Protein AF-I7JUL9-F1 (afdb_monomer_lite)

Secondary structure (DSSP, 8-state):
-HHHHHHHHHHHHHHHHHHHHHHH-SB-TTS-B--HHHHHHHHHHHHHHHHHHHHHH-

InterPro domains:
  IPR025037 Protein of unknown function DUF3923 [PF13061] (1-56)

Structure (mmCIF, N/CA/C/O backbone):
data_AF-I7JUL9-F1
#
_entry.id   AF-I7JUL9-F1
#
loop_
_atom_site.group_PDB
_atom_site.id
_atom_site.type_symbol
_atom_site.label_atom_id
_atom_site.label_alt_id
_atom_site.label_comp_id
_atom_site.label_asym_id
_atom_site.label_entity_id
_atom_site.label_seq_id
_atom_site.pdbx_PDB_ins_code
_atom_site.Cartn_x
_atom_site.Cartn_y
_atom_site.Cartn_z
_atom_site.occupancy
_atom_site.B_iso_or_equiv
_atom_site.auth_seq_id
_atom_site.auth_comp_id
_atom_site.auth_asym_id
_atom_site.auth_atom_id
_atom_site.pdbx_PDB_model_num
ATOM 1 N N . MET A 1 1 ? -16.205 3.721 21.898 1.00 68.00 1 MET A N 1
ATOM 2 C CA . MET A 1 1 ? -15.432 2.489 22.190 1.00 68.00 1 MET A CA 1
ATOM 3 C C . MET A 1 1 ? -15.732 1.342 21.220 1.00 68.00 1 MET A C 1
ATOM 5 O O . MET A 1 1 ? -14.871 1.056 20.404 1.00 68.00 1 MET A O 1
ATOM 9 N N . LYS A 1 2 ? -16.918 0.700 21.233 1.00 78.19 2 LYS A N 1
ATOM 10 C CA . LYS A 1 2 ? -17.232 -0.412 20.296 1.00 78.19 2 LYS A CA 1
ATOM 11 C C . LYS A 1 2 ? -17.217 0.008 18.818 1.00 78.19 2 LYS A C 1
ATOM 13 O O . LYS A 1 2 ? -16.532 -0.626 18.029 1.00 78.19 2 LYS A O 1
ATOM 18 N N . ALA A 1 3 ? -17.907 1.097 18.471 1.00 82.25 3 ALA A N 1
ATOM 19 C CA . ALA A 1 3 ? -17.958 1.600 17.093 1.00 82.25 3 ALA A CA 1
ATOM 20 C C . ALA A 1 3 ? -16.570 1.975 16.537 1.00 82.25 3 ALA A C 1
ATOM 22 O O . ALA A 1 3 ? -16.261 1.625 15.408 1.00 82.25 3 ALA A O 1
ATOM 23 N N . TRP A 1 4 ? -15.715 2.588 17.367 1.00 83.81 4 TRP A N 1
ATOM 24 C CA . TRP A 1 4 ? -14.330 2.948 17.019 1.00 83.81 4 TRP A CA 1
ATOM 25 C C . TRP A 1 4 ? -13.452 1.730 16.708 1.00 83.81 4 TRP A C 1
ATOM 27 O O . TRP A 1 4 ? -12.694 1.726 15.744 1.00 83.81 4 TRP A O 1
ATOM 37 N N . LYS A 1 5 ? -13.591 0.657 17.499 1.00 83.31 5 LYS A N 1
ATOM 38 C CA . LYS A 1 5 ? -12.886 -0.605 17.241 1.00 83.31 5 LYS A CA 1
ATOM 39 C C . LYS A 1 5 ? -13.381 -1.279 15.960 1.00 83.31 5 LYS A C 1
ATOM 41 O O . LYS A 1 5 ? -12.570 -1.782 15.195 1.00 83.31 5 LYS A O 1
ATOM 46 N N . ILE A 1 6 ? -14.694 -1.255 15.711 1.00 89.88 6 ILE A N 1
ATOM 47 C CA . ILE A 1 6 ? -15.296 -1.830 14.499 1.00 89.88 6 ILE A CA 1
ATOM 48 C C . ILE A 1 6 ? -14.822 -1.080 13.249 1.00 89.88 6 ILE A C 1
ATOM 50 O O . ILE A 1 6 ? -14.394 -1.721 12.291 1.00 89.88 6 ILE A O 1
ATOM 54 N N . SER A 1 7 ? -14.842 0.257 13.257 1.00 90.62 7 SER A N 1
ATOM 55 C CA . SER A 1 7 ? -14.346 1.047 12.125 1.00 90.62 7 SER A CA 1
ATOM 56 C C . SER A 1 7 ? -12.849 0.829 11.893 1.00 90.62 7 SER A C 1
ATOM 58 O O . SER A 1 7 ? -12.443 0.652 10.747 1.00 90.62 7 SER A O 1
ATOM 60 N N . GLY A 1 8 ? -12.048 0.720 12.958 1.00 91.25 8 GLY A N 1
ATOM 61 C CA . GLY A 1 8 ? -10.629 0.366 12.860 1.00 91.25 8 GLY A CA 1
ATOM 62 C C . GLY A 1 8 ? -10.395 -0.998 12.213 1.00 91.25 8 GLY A C 1
ATOM 63 O O . GLY A 1 8 ? -9.561 -1.122 11.319 1.00 91.25 8 GLY A O 1
ATOM 64 N N . SER A 1 9 ? -11.177 -2.016 12.587 1.00 90.06 9 SER A N 1
ATOM 65 C CA . SER A 1 9 ? -11.105 -3.337 11.950 1.00 90.06 9 SER A CA 1
ATOM 66 C C . SER A 1 9 ? -11.473 -3.298 10.464 1.00 90.06 9 SER A C 1
ATOM 68 O O . SER A 1 9 ? -10.793 -3.930 9.660 1.00 90.06 9 SER A O 1
ATOM 70 N N . ILE A 1 10 ? -12.502 -2.537 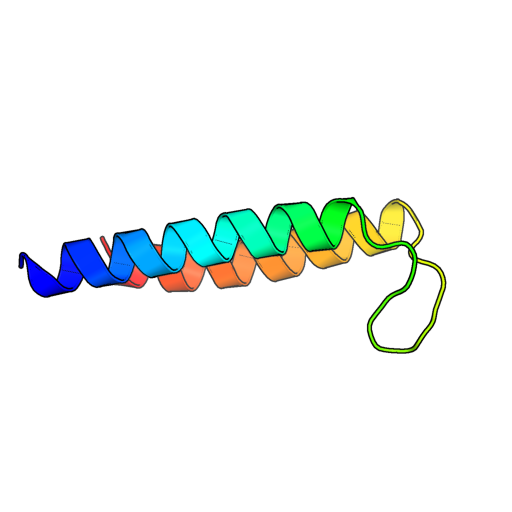10.076 1.00 93.12 10 ILE A N 1
ATOM 71 C CA . ILE A 1 10 ? -12.892 -2.377 8.663 1.00 93.12 10 ILE A CA 1
ATOM 72 C C . ILE A 1 10 ? -11.757 -1.729 7.864 1.00 93.12 10 ILE A C 1
ATOM 74 O O . ILE A 1 10 ? -11.403 -2.204 6.784 1.00 93.12 10 ILE A O 1
ATOM 78 N N . VAL A 1 11 ? -11.153 -0.674 8.409 1.00 92.69 11 VAL A N 1
ATOM 79 C CA . VAL A 1 11 ? -10.029 0.018 7.772 1.00 92.69 11 VAL A CA 1
ATOM 80 C C . VAL A 1 11 ? -8.809 -0.890 7.643 1.00 92.69 11 VAL A C 1
ATOM 82 O O . VAL A 1 11 ? -8.180 -0.904 6.588 1.00 92.69 11 VAL A O 1
ATOM 85 N N . LEU A 1 12 ? -8.503 -1.697 8.660 1.00 92.00 12 LEU A N 1
ATOM 86 C CA . LEU A 1 12 ? -7.410 -2.670 8.607 1.00 92.00 12 LEU A CA 1
ATOM 87 C C . LEU A 1 12 ? -7.634 -3.718 7.505 1.00 92.00 12 LEU A C 1
ATOM 89 O O . LEU A 1 12 ? -6.713 -4.039 6.756 1.00 92.00 12 LEU A O 1
ATOM 93 N N . ILE A 1 13 ? -8.863 -4.220 7.362 1.00 94.69 13 ILE A N 1
ATOM 94 C CA . ILE A 1 13 ? -9.216 -5.169 6.297 1.00 94.69 13 ILE A CA 1
ATOM 95 C C . ILE A 1 13 ? -9.030 -4.522 4.921 1.00 94.69 13 ILE A C 1
ATOM 97 O O . ILE A 1 13 ? -8.379 -5.107 4.055 1.00 94.69 13 ILE A O 1
ATOM 101 N N . LEU A 1 14 ? -9.543 -3.304 4.722 1.00 95.38 14 LEU A N 1
ATOM 102 C CA . LEU A 1 14 ? -9.354 -2.558 3.473 1.00 95.38 14 LEU A CA 1
ATOM 103 C C . LEU A 1 14 ? -7.871 -2.335 3.171 1.00 95.38 14 LEU A C 1
ATOM 105 O O . LEU A 1 14 ? -7.438 -2.509 2.032 1.00 95.38 14 LEU A O 1
ATOM 109 N N . PHE A 1 15 ? -7.085 -2.012 4.198 1.00 94.94 15 PHE A N 1
ATOM 110 C CA . PHE A 1 15 ? -5.651 -1.822 4.068 1.00 94.94 15 PHE A CA 1
ATOM 111 C C . PHE A 1 15 ? -4.950 -3.080 3.543 1.00 94.94 15 PHE A C 1
ATOM 113 O O . PHE A 1 15 ? -4.156 -3.007 2.601 1.00 94.94 15 PHE A O 1
ATOM 120 N N . ILE A 1 16 ? -5.278 -4.247 4.100 1.00 94.75 16 ILE A N 1
ATOM 121 C CA . ILE A 1 16 ? -4.729 -5.541 3.675 1.00 94.75 16 ILE A CA 1
ATOM 122 C C . ILE A 1 16 ? -5.138 -5.866 2.234 1.00 94.75 16 ILE A C 1
ATOM 124 O O . ILE A 1 16 ? -4.282 -6.219 1.423 1.00 94.75 16 ILE A O 1
ATOM 128 N N . VAL A 1 17 ? -6.420 -5.706 1.889 1.00 97.12 17 VAL A N 1
ATOM 129 C CA . VAL A 1 17 ? -6.936 -5.997 0.539 1.00 97.12 17 VAL A CA 1
ATOM 130 C C . VAL A 1 17 ? -6.226 -5.151 -0.517 1.00 97.12 17 VAL A C 1
ATOM 132 O O . VAL A 1 17 ? -5.761 -5.684 -1.527 1.00 97.12 17 VAL A O 1
ATOM 135 N N . ILE A 1 18 ? -6.078 -3.848 -0.271 1.00 95.88 18 ILE A N 1
ATOM 136 C CA . ILE A 1 18 ? -5.376 -2.944 -1.189 1.00 95.88 18 ILE A CA 1
ATOM 137 C C . ILE A 1 18 ? -3.888 -3.302 -1.268 1.00 95.88 18 ILE A C 1
ATOM 139 O O . ILE A 1 18 ? -3.325 -3.306 -2.360 1.00 95.88 18 ILE A O 1
ATOM 143 N N . SER A 1 19 ? -3.255 -3.676 -0.154 1.00 95.38 19 SER A N 1
ATOM 144 C CA . SER A 1 19 ? -1.846 -4.101 -0.153 1.00 95.38 19 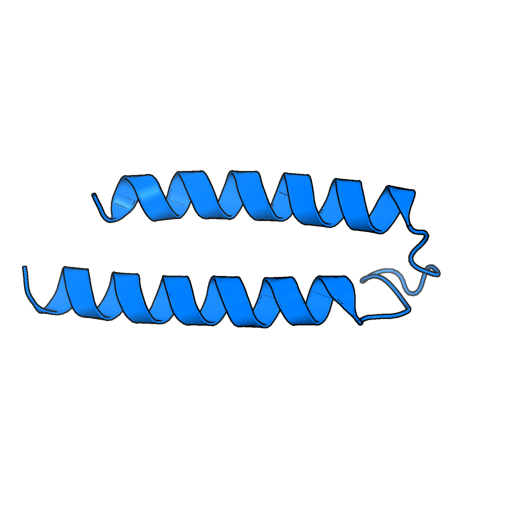SER A CA 1
ATOM 145 C C . SER A 1 19 ? -1.622 -5.320 -1.051 1.00 95.38 19 SER A C 1
ATOM 147 O O . SER A 1 19 ? -0.697 -5.335 -1.863 1.00 95.38 19 SER A O 1
ATOM 149 N N . ILE A 1 20 ? -2.500 -6.325 -0.964 1.00 96.56 20 ILE A N 1
ATOM 150 C CA . ILE A 1 20 ? -2.453 -7.513 -1.828 1.00 96.56 20 ILE A CA 1
ATOM 151 C C . ILE A 1 20 ? -2.657 -7.112 -3.291 1.00 96.56 20 ILE A C 1
ATOM 153 O O . ILE A 1 20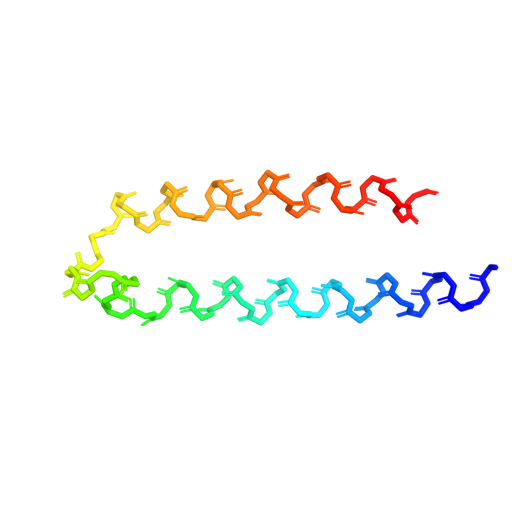 ? -1.896 -7.545 -4.156 1.00 96.56 20 ILE A O 1
ATOM 157 N N . PHE A 1 21 ? -3.635 -6.247 -3.572 1.00 95.44 21 PHE A N 1
ATOM 158 C CA . PHE A 1 21 ? -3.889 -5.738 -4.919 1.00 95.44 21 PHE A CA 1
ATOM 159 C C . PHE A 1 21 ? -2.659 -5.032 -5.516 1.00 95.44 21 PHE A C 1
ATOM 161 O O . PHE A 1 21 ? -2.275 -5.311 -6.654 1.00 95.44 21 PHE A O 1
ATOM 168 N N . LEU A 1 22 ? -1.987 -4.177 -4.740 1.00 94.19 22 LEU A N 1
ATOM 169 C CA . LEU A 1 22 ? -0.757 -3.497 -5.153 1.00 94.19 22 LEU A CA 1
ATOM 170 C C . LEU A 1 22 ? 0.390 -4.478 -5.436 1.00 94.19 22 LEU A C 1
ATOM 172 O O . LEU A 1 22 ? 1.216 -4.205 -6.309 1.00 94.19 22 LEU A O 1
ATOM 176 N N . CYS A 1 23 ? 0.428 -5.624 -4.750 1.00 92.25 23 CYS A N 1
ATOM 177 C CA . CYS A 1 23 ? 1.434 -6.660 -4.975 1.00 92.25 23 CYS A CA 1
ATOM 178 C C . CYS A 1 23 ? 1.254 -7.420 -6.296 1.00 92.25 23 CYS A C 1
ATOM 180 O O . CYS A 1 23 ? 2.257 -7.786 -6.919 1.00 92.25 23 CYS A O 1
ATOM 182 N N . VAL A 1 24 ? 0.003 -7.671 -6.703 1.00 94.56 24 VAL A N 1
ATOM 183 C CA . VAL A 1 24 ? -0.337 -8.520 -7.862 1.00 94.56 24 VAL A CA 1
ATOM 184 C C . VAL A 1 24 ? -0.633 -7.737 -9.141 1.00 94.56 24 VAL A C 1
ATOM 186 O O . VAL A 1 24 ? -0.603 -8.318 -10.229 1.00 94.56 24 VAL A O 1
ATOM 189 N N . ARG A 1 25 ? -0.918 -6.431 -9.051 1.00 93.88 25 ARG A N 1
ATOM 190 C CA . ARG A 1 25 ? -1.189 -5.608 -10.237 1.00 93.88 25 ARG A CA 1
ATOM 191 C C . ARG A 1 25 ? 0.050 -5.500 -11.134 1.00 93.88 25 ARG A C 1
ATOM 193 O O . ARG A 1 25 ? 1.172 -5.342 -10.654 1.00 93.88 25 ARG A O 1
ATOM 200 N N . LYS A 1 26 ? -0.172 -5.552 -12.451 1.00 93.00 26 LYS A N 1
ATOM 201 C CA . LYS A 1 26 ? 0.890 -5.476 -13.475 1.00 93.00 26 LYS A CA 1
ATOM 202 C C . LYS A 1 26 ? 1.194 -4.053 -13.934 1.00 93.00 26 LYS A C 1
ATOM 204 O O . LYS A 1 26 ? 2.303 -3.784 -14.380 1.00 93.00 26 LYS A O 1
ATOM 209 N N . VAL A 1 27 ? 0.205 -3.170 -13.847 1.00 94.19 27 VAL A N 1
ATOM 210 C CA . VAL A 1 27 ? 0.294 -1.775 -14.279 1.00 94.19 27 VAL A CA 1
ATOM 211 C C . VAL A 1 27 ? -0.093 -0.854 -13.133 1.00 94.19 27 VAL A C 1
ATOM 213 O O . VAL A 1 27 ? -0.882 -1.233 -12.259 1.00 94.19 27 VAL A O 1
ATOM 216 N N . ASP A 1 28 ? 0.492 0.333 -13.120 1.00 91.12 28 ASP A N 1
ATOM 217 C CA . ASP A 1 28 ? 0.152 1.383 -12.174 1.00 91.12 28 ASP A CA 1
ATOM 218 C C . ASP A 1 28 ? -1.055 2.222 -12.640 1.00 91.12 28 ASP A C 1
ATOM 220 O O . ASP A 1 28 ? -1.723 1.907 -13.626 1.00 91.12 28 ASP A O 1
ATOM 224 N N . GLY A 1 29 ? -1.363 3.289 -11.896 1.00 86.81 29 GLY A N 1
ATOM 225 C CA . GLY A 1 29 ? -2.485 4.180 -12.209 1.00 86.81 29 GLY A CA 1
ATOM 226 C C . GLY A 1 29 ? -2.294 5.025 -13.474 1.00 86.81 29 GLY A C 1
ATOM 227 O O . GLY A 1 29 ? -3.270 5.580 -13.969 1.00 8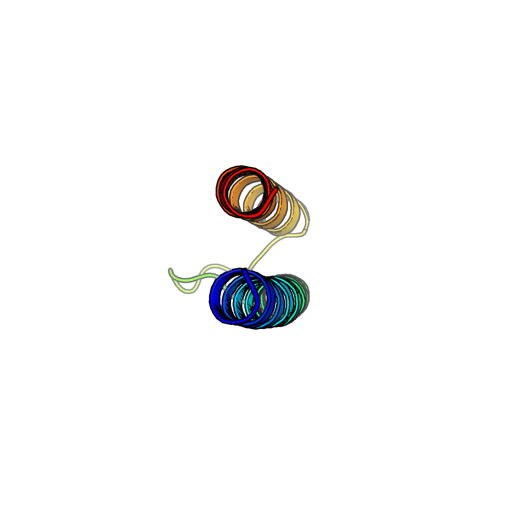6.81 29 GLY A O 1
ATOM 228 N N . ALA A 1 30 ? -1.072 5.109 -14.003 1.00 91.75 30 ALA A N 1
ATOM 229 C CA . ALA A 1 30 ? -0.743 5.795 -15.249 1.00 91.75 30 ALA A CA 1
ATOM 230 C C . ALA A 1 30 ? -0.635 4.824 -16.442 1.00 91.75 30 ALA A C 1
ATOM 232 O O . ALA A 1 30 ? -0.336 5.249 -17.556 1.00 91.75 30 ALA A O 1
ATOM 233 N N . GLY A 1 31 ? -0.877 3.524 -16.229 1.00 91.50 31 GLY A N 1
ATOM 234 C CA . GLY A 1 31 ? -0.725 2.490 -17.252 1.00 91.50 31 GLY A CA 1
ATOM 235 C C . GLY A 1 31 ? 0.725 2.057 -17.486 1.00 91.50 31 GLY A C 1
ATOM 236 O O . GLY A 1 31 ? 0.998 1.345 -18.452 1.00 91.50 31 GLY A O 1
ATOM 237 N N . VAL A 1 32 ? 1.657 2.450 -16.615 1.00 92.69 32 VAL A N 1
ATOM 238 C CA . VAL A 1 32 ? 3.068 2.064 -16.696 1.00 92.69 32 VAL A CA 1
ATOM 239 C C . VAL A 1 32 ? 3.256 0.693 -16.054 1.00 92.69 32 VAL A C 1
ATOM 241 O O . VAL A 1 32 ? 2.657 0.378 -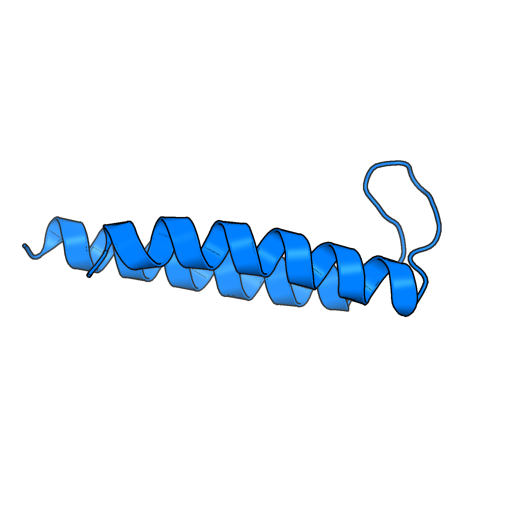15.022 1.00 92.69 32 VAL A O 1
ATOM 244 N N . VAL A 1 33 ? 4.088 -0.148 -16.673 1.00 94.81 33 VAL A N 1
ATOM 245 C CA . VAL A 1 33 ? 4.418 -1.473 -16.136 1.00 94.81 33 VAL A CA 1
ATOM 246 C C . VAL A 1 33 ? 5.063 -1.320 -14.766 1.00 94.81 33 VAL A C 1
ATOM 248 O O . VAL A 1 33 ? 6.056 -0.614 -14.593 1.00 94.81 33 VAL A O 1
ATOM 251 N N . GLN A 1 34 ? 4.509 -2.025 -13.787 1.00 91.88 34 GLN A N 1
ATOM 252 C CA . GLN A 1 34 ? 4.985 -1.944 -12.423 1.00 91.88 34 GLN A CA 1
ATOM 253 C C . GLN A 1 34 ? 6.229 -2.821 -12.241 1.00 91.88 34 GLN A C 1
ATOM 255 O O . GLN A 1 34 ? 6.142 -4.048 -12.172 1.00 91.88 34 GLN A O 1
ATOM 260 N N . THR A 1 35 ? 7.396 -2.183 -12.151 1.00 94.88 35 THR A N 1
ATOM 261 C CA . THR A 1 35 ? 8.661 -2.863 -11.844 1.00 94.88 35 THR A CA 1
ATOM 262 C C . THR A 1 35 ? 8.722 -3.270 -10.364 1.00 94.88 35 THR A C 1
ATOM 264 O O . THR A 1 35 ? 8.013 -2.691 -9.531 1.00 94.88 35 THR A O 1
ATOM 267 N N . PRO A 1 36 ? 9.571 -4.247 -9.986 1.00 92.00 36 PRO A N 1
ATOM 268 C CA . PRO A 1 36 ? 9.743 -4.631 -8.583 1.00 92.00 36 PRO A CA 1
ATOM 269 C C . PRO A 1 36 ? 10.138 -3.458 -7.673 1.00 92.00 36 PRO A C 1
ATOM 271 O O . PRO A 1 36 ? 9.637 -3.356 -6.555 1.00 92.00 36 PRO A O 1
ATOM 274 N N . GLU A 1 37 ? 10.979 -2.548 -8.166 1.00 93.44 37 GLU A N 1
ATOM 275 C CA . GLU A 1 37 ? 11.415 -1.344 -7.448 1.00 93.44 37 GLU A CA 1
ATOM 276 C C . GLU A 1 37 ? 10.252 -0.370 -7.224 1.00 93.44 37 GLU A C 1
ATOM 278 O O . GLU A 1 37 ? 9.980 0.026 -6.089 1.00 93.44 37 GLU A O 1
ATOM 283 N N . MET A 1 38 ? 9.491 -0.060 -8.280 1.00 93.31 38 MET A N 1
ATOM 284 C CA . MET A 1 38 ? 8.322 0.823 -8.193 1.00 93.31 38 MET A CA 1
ATOM 285 C C . MET A 1 38 ? 7.226 0.242 -7.301 1.00 93.31 38 MET A C 1
ATOM 287 O O . MET A 1 38 ? 6.562 0.975 -6.564 1.00 93.31 38 MET A O 1
ATOM 291 N N . ARG A 1 39 ? 7.056 -1.084 -7.310 1.00 94.12 39 ARG A N 1
ATOM 292 C CA . ARG A 1 39 ? 6.147 -1.778 -6.396 1.00 94.12 39 ARG A CA 1
ATOM 293 C C . ARG A 1 39 ? 6.559 -1.572 -4.942 1.00 94.12 39 ARG A C 1
ATOM 295 O O . ARG A 1 39 ? 5.704 -1.247 -4.125 1.00 94.12 39 ARG A O 1
ATOM 302 N N . ASN A 1 40 ? 7.844 -1.723 -4.624 1.00 94.75 40 ASN A N 1
ATOM 303 C CA . ASN A 1 40 ? 8.341 -1.525 -3.263 1.00 94.75 40 ASN A CA 1
ATOM 304 C C . ASN A 1 40 ? 8.131 -0.080 -2.798 1.00 94.75 40 ASN A C 1
ATOM 306 O O . ASN A 1 40 ? 7.630 0.126 -1.698 1.00 94.75 40 ASN A O 1
ATOM 310 N N . ILE A 1 41 ? 8.418 0.912 -3.647 1.00 95.25 41 ILE A N 1
ATOM 311 C CA . ILE A 1 41 ? 8.147 2.327 -3.343 1.00 95.25 41 ILE A CA 1
ATOM 312 C C . ILE A 1 41 ? 6.652 2.546 -3.085 1.00 95.25 41 ILE A C 1
ATOM 314 O O . ILE A 1 41 ? 6.277 3.161 -2.089 1.00 95.25 41 ILE A O 1
ATOM 318 N N . THR A 1 42 ? 5.791 1.987 -3.938 1.00 94.62 42 THR A N 1
ATOM 319 C CA . THR A 1 42 ? 4.333 2.081 -3.781 1.00 94.62 42 THR A CA 1
ATOM 320 C C . THR A 1 42 ? 3.874 1.484 -2.448 1.00 94.62 42 THR A C 1
ATOM 322 O O . THR A 1 42 ? 3.068 2.094 -1.750 1.00 94.62 42 THR A O 1
ATOM 325 N N . LEU A 1 43 ? 4.412 0.324 -2.059 1.00 95.06 43 LEU A N 1
ATOM 326 C CA . LEU A 1 43 ? 4.103 -0.324 -0.782 1.00 95.06 43 LEU A CA 1
ATOM 327 C C . LEU A 1 43 ? 4.647 0.451 0.422 1.00 95.06 43 LEU A C 1
ATOM 329 O O . LEU A 1 43 ? 3.982 0.481 1.452 1.00 95.06 43 LEU A O 1
ATOM 333 N N . ILE A 1 44 ? 5.809 1.099 0.307 1.00 96.62 44 ILE A N 1
ATOM 334 C CA . ILE A 1 44 ? 6.359 1.963 1.362 1.00 96.62 44 ILE A CA 1
ATOM 335 C C . ILE A 1 44 ? 5.444 3.169 1.576 1.00 96.62 44 ILE A C 1
ATOM 337 O O . ILE A 1 44 ? 5.036 3.429 2.706 1.00 96.62 44 ILE A O 1
ATOM 341 N N . ILE A 1 45 ? 5.073 3.872 0.501 1.00 95.50 45 ILE A N 1
ATOM 342 C CA . ILE A 1 45 ? 4.161 5.023 0.570 1.00 95.50 45 ILE A CA 1
ATOM 343 C C . ILE A 1 45 ? 2.824 4.589 1.175 1.00 95.50 45 ILE A C 1
ATOM 345 O O . ILE A 1 45 ? 2.333 5.211 2.117 1.00 95.50 45 ILE A O 1
ATOM 349 N N . TRP A 1 46 ? 2.265 3.485 0.680 1.00 95.50 46 TRP A N 1
ATOM 350 C CA . TRP A 1 46 ? 1.040 2.901 1.213 1.00 95.50 46 TRP A CA 1
ATOM 351 C C . TRP A 1 46 ? 1.166 2.547 2.702 1.00 95.50 46 TRP A C 1
ATOM 353 O O . TRP A 1 46 ? 0.288 2.883 3.493 1.00 95.50 46 TRP A 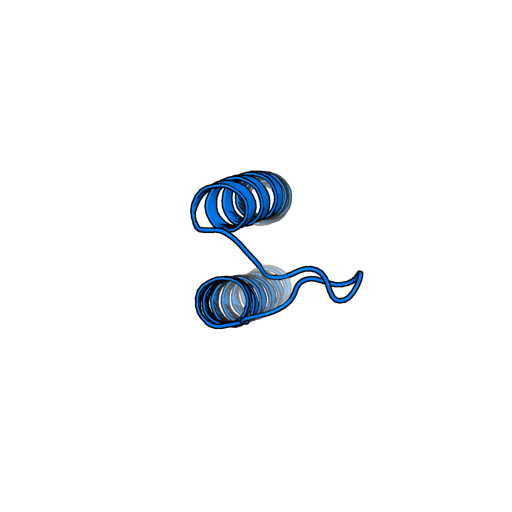O 1
ATOM 363 N N . GLY A 1 47 ? 2.287 1.949 3.107 1.00 95.44 47 GLY A N 1
ATOM 364 C CA . GLY A 1 47 ? 2.605 1.607 4.492 1.00 95.44 47 GLY A CA 1
ATOM 365 C C . GLY A 1 47 ? 2.635 2.817 5.422 1.00 95.44 47 GLY A C 1
ATOM 366 O O . GLY A 1 47 ? 2.042 2.770 6.498 1.00 95.44 47 GLY A O 1
ATOM 367 N N . VAL A 1 48 ? 3.255 3.922 4.998 1.00 96.31 48 VAL A N 1
ATOM 368 C CA . VAL A 1 48 ? 3.289 5.175 5.772 1.00 96.31 48 VAL A CA 1
ATOM 369 C C . VAL A 1 48 ? 1.877 5.721 5.993 1.00 96.31 48 VAL A C 1
ATOM 371 O O . VAL A 1 48 ? 1.528 6.068 7.122 1.00 96.31 48 VAL A O 1
ATOM 374 N N . PHE A 1 49 ? 1.031 5.729 4.958 1.00 92.25 49 PHE A N 1
ATOM 375 C CA . PHE A 1 49 ? -0.378 6.110 5.107 1.00 92.25 49 PHE A CA 1
ATOM 376 C C . PHE A 1 49 ? -1.129 5.188 6.074 1.00 92.25 49 PHE A C 1
ATOM 378 O O . PHE A 1 49 ? -1.875 5.667 6.929 1.00 92.25 49 PHE A O 1
ATOM 385 N N . GLY A 1 50 ? -0.895 3.876 5.987 1.00 92.44 50 GLY A N 1
ATOM 386 C CA . GLY A 1 50 ? -1.470 2.895 6.906 1.00 92.44 50 GLY A CA 1
ATOM 387 C C . GLY A 1 50 ? -1.096 3.151 8.366 1.00 92.44 50 GLY A C 1
ATOM 388 O O . GLY A 1 50 ? -1.961 3.079 9.235 1.00 92.44 50 GLY A O 1
ATOM 389 N N . LEU A 1 51 ? 0.163 3.505 8.640 1.00 92.56 51 LEU A N 1
ATOM 390 C CA . LEU A 1 51 ? 0.644 3.804 9.993 1.00 92.56 51 LEU A CA 1
ATOM 391 C C . LEU A 1 51 ? -0.026 5.042 10.595 1.00 92.56 51 LEU A C 1
ATOM 393 O O . LEU A 1 51 ? -0.439 4.998 11.752 1.00 92.56 51 LEU A O 1
ATOM 397 N N . ILE A 1 52 ? -0.180 6.119 9.819 1.00 91.25 52 ILE A N 1
ATOM 398 C CA . ILE A 1 52 ? -0.865 7.341 10.275 1.00 91.25 52 ILE A CA 1
ATOM 399 C C . ILE A 1 52 ? -2.299 7.014 10.702 1.00 91.25 52 ILE A C 1
ATOM 401 O O . ILE A 1 52 ? -2.756 7.440 11.761 1.00 91.25 52 ILE A O 1
ATOM 405 N N . ILE A 1 53 ? -2.998 6.218 9.892 1.00 88.00 53 ILE A N 1
ATOM 406 C CA . ILE A 1 53 ? -4.372 5.812 10.180 1.00 88.00 53 ILE A CA 1
ATOM 407 C C . ILE A 1 53 ? -4.422 4.880 11.397 1.00 88.00 53 ILE A C 1
ATOM 409 O O . ILE A 1 53 ? -5.300 5.035 12.243 1.00 88.00 53 ILE A O 1
ATOM 413 N N . LEU A 1 54 ? -3.475 3.946 11.517 1.00 88.12 54 LEU A N 1
ATOM 414 C CA . LEU A 1 54 ? -3.394 3.013 12.640 1.00 88.12 54 LEU A CA 1
ATOM 415 C C . LEU A 1 54 ? -3.212 3.740 13.975 1.00 88.12 54 LEU A C 1
ATOM 417 O O . LEU A 1 54 ? -3.897 3.391 14.929 1.00 88.12 54 LEU A O 1
ATOM 421 N N . ILE A 1 55 ? -2.350 4.762 14.034 1.00 88.88 55 ILE A N 1
ATOM 422 C CA . ILE A 1 55 ? -2.149 5.587 15.238 1.00 88.88 55 ILE A CA 1
ATOM 423 C C . ILE A 1 55 ? -3.463 6.232 15.682 1.00 88.88 55 ILE A C 1
ATOM 425 O O . ILE A 1 55 ? -3.726 6.307 16.875 1.00 88.88 55 ILE A O 1
ATOM 429 N N . GLY A 1 56 ? -4.316 6.637 14.738 1.00 84.75 56 GLY A N 1
ATOM 430 C CA . GLY A 1 56 ? -5.642 7.158 15.057 1.00 84.75 56 GLY A CA 1
ATOM 431 C C . GLY A 1 56 ? -6.559 6.140 15.745 1.00 84.75 56 GLY A C 1
ATOM 432 O O . GLY A 1 56 ? -7.499 6.543 16.411 1.00 84.75 56 GLY A O 1
ATOM 433 N N . TYR A 1 57 ? -6.314 4.835 15.616 1.00 82.50 57 TYR A N 1
ATOM 434 C CA . TYR A 1 57 ? -7.145 3.787 16.219 1.00 82.50 57 TYR A CA 1
ATOM 435 C C . TYR A 1 57 ? -6.624 3.238 17.556 1.00 82.50 57 TYR A C 1
ATOM 437 O O . TYR A 1 57 ? -7.357 2.475 18.197 1.00 82.50 57 TYR A O 1
ATOM 445 N N . ILE A 1 58 ? -5.402 3.607 17.954 1.00 79.62 58 ILE A N 1
ATOM 446 C CA . ILE A 1 58 ? -4.779 3.272 19.247 1.00 79.62 58 ILE A CA 1
ATOM 447 C C . ILE A 1 58 ? -5.327 4.204 20.330 1.00 79.62 58 ILE A C 1
ATOM 449 O O . ILE A 1 58 ? -5.700 3.673 21.401 1.00 79.62 58 ILE A O 1
#

Organism: NCBI:txid1423758

Sequence (58 aa):
MKAWKISGSIVLILFIVISIFLCVRKVDGAGVVQTPEMRNITLIIWGVFGLIILIGYI

Foldseek 3Di:
DVVLVVVLVVVVVVLVVVLVVLVPDQADPVRHGQDPVNSVVVNVVSVVVVVVVNVVSD

Radius of gyration: 13.64 Å; chains: 1; bounding box: 29×16×39 Å

pLDDT: mean 91.47, std 5.32, range [68.0, 97.12]